Protein AF-A0A929F8R6-F1 (afdb_monomer_lite)

Sequence (87 aa):
MFESVNKHIKYYYLFKKELKDFEDTVTYLSTSVPDYNNKPHDRLYGLTPNEVLNGIIPVKDNYQQDMIEARKNRIKQNRLRECCENK

Structure (mmCIF, N/CA/C/O backbone):
data_AF-A0A929F8R6-F1
#
_entry.id   AF-A0A929F8R6-F1
#
loop_
_atom_site.group_PDB
_atom_site.id
_atom_site.type_symbol
_atom_site.label_atom_id
_atom_site.label_alt_id
_atom_site.label_comp_id
_atom_site.label_asym_id
_atom_site.label_entity_id
_atom_site.label_seq_id
_atom_site.pdbx_PDB_ins_code
_atom_site.Cartn_x
_atom_site.Cartn_y
_atom_site.Cartn_z
_atom_site.occupancy
_atom_site.B_iso_or_equiv
_atom_site.auth_seq_id
_atom_site.auth_comp_id
_atom_site.auth_asym_id
_atom_site.auth_atom_id
_atom_site.pdbx_PDB_model_num
ATOM 1 N N . MET A 1 1 ? 9.294 -10.350 11.201 1.00 63.75 1 MET A N 1
ATOM 2 C CA . MET A 1 1 ? 9.390 -8.965 11.725 1.00 63.75 1 MET A CA 1
ATOM 3 C C . MET A 1 1 ? 8.030 -8.270 11.612 1.00 63.75 1 MET A C 1
ATOM 5 O O . MET A 1 1 ? 7.818 -7.447 10.730 1.00 63.75 1 MET A O 1
ATOM 9 N N . PHE A 1 2 ? 7.085 -8.634 12.483 1.00 83.81 2 PHE A N 1
ATOM 10 C CA . PHE A 1 2 ? 5.716 -8.087 12.498 1.00 83.81 2 PHE A CA 1
ATOM 11 C C . PHE A 1 2 ? 5.682 -6.607 12.927 1.00 83.81 2 PHE A C 1
ATOM 13 O O . PHE A 1 2 ? 4.846 -5.832 12.474 1.00 83.81 2 PHE A O 1
ATOM 20 N N . GLU A 1 3 ? 6.659 -6.185 13.733 1.00 92.19 3 GLU A N 1
ATOM 21 C CA . GLU A 1 3 ? 6.788 -4.811 14.227 1.00 92.19 3 GLU A CA 1
ATOM 22 C C . GLU A 1 3 ? 6.912 -3.777 13.101 1.00 92.19 3 GLU A C 1
ATOM 24 O O . GLU A 1 3 ? 6.311 -2.706 13.173 1.00 92.19 3 GLU A O 1
ATOM 29 N N . SER A 1 4 ? 7.637 -4.106 12.024 1.00 89.69 4 SER A N 1
ATOM 30 C CA . SER A 1 4 ? 7.780 -3.216 10.863 1.00 89.69 4 SER A CA 1
ATOM 31 C C . SER A 1 4 ? 6.437 -2.969 10.172 1.00 89.69 4 SER A C 1
ATOM 33 O O . SER A 1 4 ? 6.181 -1.851 9.723 1.00 89.69 4 SER A O 1
ATOM 35 N N . VAL A 1 5 ? 5.588 -3.995 10.077 1.00 90.75 5 VAL A N 1
ATOM 36 C CA . VAL A 1 5 ? 4.252 -3.890 9.472 1.00 90.75 5 VAL A CA 1
ATOM 37 C C . VAL A 1 5 ? 3.331 -3.095 10.394 1.00 90.75 5 VAL A C 1
ATOM 39 O O . VAL A 1 5 ? 2.708 -2.134 9.951 1.00 90.75 5 VAL A O 1
ATOM 42 N N . ASN A 1 6 ? 3.347 -3.384 11.699 1.00 93.56 6 ASN A N 1
ATOM 43 C CA . ASN A 1 6 ? 2.585 -2.623 12.693 1.00 93.56 6 ASN A CA 1
ATOM 44 C C . ASN A 1 6 ? 2.949 -1.135 12.682 1.00 93.56 6 ASN A C 1
ATOM 46 O O . ASN A 1 6 ? 2.068 -0.280 12.779 1.00 93.56 6 ASN A O 1
ATOM 50 N N . LYS A 1 7 ? 4.237 -0.805 12.525 1.00 94.38 7 LYS A N 1
ATOM 51 C CA . LYS A 1 7 ? 4.681 0.581 12.355 1.00 94.38 7 LYS A CA 1
ATOM 52 C C . LYS A 1 7 ? 4.075 1.199 11.093 1.00 94.38 7 LYS A C 1
ATOM 54 O O . LYS A 1 7 ? 3.559 2.307 11.163 1.00 94.38 7 LYS A O 1
ATOM 59 N N . HIS A 1 8 ? 4.069 0.497 9.961 1.00 92.94 8 HIS A N 1
ATOM 60 C CA . HIS A 1 8 ? 3.443 1.027 8.747 1.00 92.94 8 HIS A CA 1
ATOM 61 C C . HIS A 1 8 ? 1.946 1.291 8.938 1.00 92.94 8 HIS A C 1
ATOM 63 O O . HIS A 1 8 ? 1.494 2.396 8.651 1.00 92.94 8 HIS A O 1
ATOM 69 N N . ILE A 1 9 ? 1.197 0.333 9.486 1.00 95.00 9 ILE A N 1
ATOM 70 C CA . ILE A 1 9 ? -0.243 0.497 9.727 1.00 95.00 9 ILE A CA 1
ATOM 71 C C . ILE A 1 9 ? -0.518 1.699 10.641 1.00 95.00 9 ILE A C 1
ATOM 73 O O . ILE A 1 9 ? -1.351 2.545 10.318 1.00 95.00 9 ILE A O 1
ATOM 77 N N . LYS A 1 10 ? 0.235 1.843 11.739 1.00 94.94 10 LYS A N 1
ATOM 78 C CA . LYS A 1 10 ? 0.085 2.982 12.657 1.00 94.94 10 LYS A CA 1
ATOM 79 C C . LYS A 1 10 ? 0.330 4.323 11.965 1.00 94.94 10 LYS A C 1
ATOM 81 O O . LYS A 1 10 ? -0.533 5.192 11.996 1.00 94.94 10 LYS A O 1
ATOM 86 N N . TYR A 1 11 ? 1.486 4.489 11.325 1.00 95.94 11 TYR A N 1
ATOM 87 C CA . TYR A 1 11 ? 1.906 5.788 10.792 1.00 95.94 11 TYR A CA 1
ATOM 88 C C . TYR A 1 11 ? 1.189 6.176 9.495 1.00 95.94 11 TYR A C 1
ATOM 90 O O . TYR A 1 11 ? 0.893 7.350 9.283 1.00 95.94 11 TYR A O 1
ATOM 98 N N . TYR A 1 12 ? 0.916 5.216 8.610 1.00 94.25 12 TYR A N 1
ATOM 99 C CA . TYR A 1 12 ? 0.312 5.522 7.314 1.00 94.25 12 TYR A CA 1
ATOM 100 C C . TYR A 1 12 ? -1.214 5.555 7.339 1.00 94.25 12 TYR A C 1
ATOM 102 O O . TYR A 1 12 ? -1.774 6.199 6.449 1.00 94.25 12 TYR A O 1
ATOM 110 N N . TYR A 1 13 ? -1.851 4.931 8.337 1.00 95.25 13 TYR A N 1
ATOM 111 C CA . TYR A 1 13 ? -3.307 4.854 8.457 1.00 95.25 13 TYR A CA 1
ATOM 112 C C . TYR A 1 13 ? -3.795 5.440 9.779 1.00 95.25 13 TYR A C 1
ATOM 114 O O . TYR A 1 13 ? -4.396 6.513 9.762 1.00 95.25 13 TYR A O 1
ATOM 122 N N . LEU A 1 14 ? -3.540 4.770 10.911 1.00 95.06 14 LEU A N 1
ATOM 123 C CA . LEU A 1 14 ? -4.211 5.079 12.184 1.00 95.06 14 LEU A CA 1
ATOM 124 C C . LEU A 1 14 ? -3.945 6.506 12.673 1.00 95.06 14 LEU A C 1
ATOM 126 O O . LEU A 1 14 ? -4.871 7.193 13.073 1.00 95.06 14 LEU A O 1
ATOM 130 N N . PHE A 1 15 ? -2.706 6.988 12.586 1.00 94.81 15 PHE A N 1
ATOM 131 C CA . PHE A 1 15 ? -2.338 8.327 13.063 1.00 94.81 15 PHE A CA 1
ATOM 132 C C . PHE A 1 15 ? -2.756 9.465 12.125 1.00 94.81 15 PHE A C 1
ATOM 134 O O . PHE A 1 15 ? -2.571 10.629 12.467 1.00 94.81 15 PHE A O 1
ATOM 141 N N . LYS A 1 16 ? -3.311 9.158 10.947 1.00 92.31 16 LYS A N 1
ATOM 142 C CA . LYS A 1 16 ? -3.823 10.173 10.013 1.00 92.31 16 LYS A CA 1
ATOM 143 C C . LYS A 1 16 ? -5.291 10.513 10.233 1.00 92.31 16 LYS A C 1
ATOM 145 O O . LYS A 1 16 ? -5.796 11.426 9.585 1.00 92.31 16 LYS A O 1
ATOM 150 N N . LYS A 1 17 ? -5.978 9.763 11.091 1.00 91.38 17 LYS A N 1
ATOM 151 C CA . LYS A 1 17 ? -7.400 9.924 11.360 1.00 91.38 17 LYS A CA 1
ATOM 152 C C . LYS A 1 17 ? -7.606 10.063 12.861 1.00 91.38 17 LYS A C 1
ATOM 154 O O . LYS A 1 17 ? -6.966 9.371 13.646 1.00 91.38 17 LYS A O 1
ATOM 159 N N . GLU A 1 18 ? -8.504 10.954 13.251 1.00 94.81 18 GLU A N 1
ATOM 160 C CA . GLU A 1 18 ? -8.993 10.987 14.623 1.00 94.81 18 GLU A CA 1
ATOM 161 C C . GLU A 1 18 ? -9.934 9.794 14.827 1.00 94.81 18 GLU A C 1
ATOM 163 O O . GLU A 1 18 ? -10.960 9.691 14.152 1.00 94.81 18 GLU A O 1
ATOM 168 N N . LEU A 1 19 ? -9.538 8.870 15.704 1.00 95.25 19 LEU A N 1
ATOM 169 C CA . LEU A 1 19 ? -10.302 7.674 16.052 1.00 95.25 19 LEU A CA 1
ATOM 170 C C . LEU A 1 19 ? -10.859 7.861 17.458 1.00 95.25 19 LEU A C 1
ATOM 172 O O . LEU A 1 19 ? -10.096 8.087 18.398 1.00 95.25 19 LEU A O 1
ATOM 176 N N . LYS A 1 20 ? -12.184 7.810 17.591 1.00 93.94 20 LYS A N 1
ATOM 177 C CA . LYS A 1 20 ? -12.862 8.211 18.837 1.00 93.94 20 LYS A CA 1
ATOM 178 C C . LYS A 1 20 ? -12.799 7.145 19.919 1.00 93.94 20 LYS A C 1
ATOM 180 O O . LYS A 1 20 ? -12.681 7.460 21.099 1.00 93.94 20 LYS A O 1
ATOM 185 N N . ASP A 1 21 ? -12.896 5.891 19.505 1.00 95.44 21 ASP A N 1
ATOM 186 C CA . ASP A 1 21 ? -12.948 4.746 20.394 1.00 95.44 21 ASP A CA 1
ATOM 187 C C . ASP A 1 21 ? -12.347 3.497 19.730 1.00 95.44 21 ASP A C 1
ATOM 189 O O . ASP A 1 21 ? -11.789 3.517 18.623 1.00 95.44 21 ASP A O 1
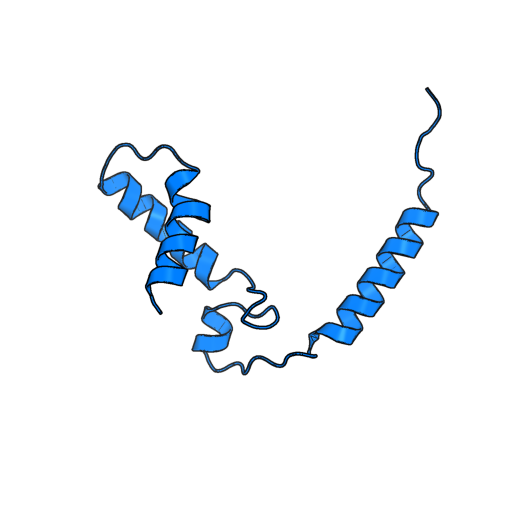ATOM 193 N N . PHE A 1 22 ? -12.409 2.393 20.468 1.00 95.88 22 PHE A N 1
ATOM 194 C CA . PHE A 1 22 ? -11.915 1.110 20.000 1.00 95.88 22 PHE A CA 1
ATOM 195 C C . PHE A 1 22 ? -12.676 0.609 18.764 1.00 95.88 22 PHE A C 1
ATOM 197 O O . PHE A 1 22 ? -12.050 0.074 17.851 1.00 95.88 22 PHE A O 1
ATOM 204 N N . GLU A 1 23 ? -13.989 0.825 18.691 1.00 97.06 23 GLU A N 1
ATOM 205 C CA . GLU A 1 23 ? -14.820 0.326 17.593 1.00 97.06 23 GLU A CA 1
ATOM 206 C C . GLU A 1 23 ? -14.530 1.069 16.282 1.00 97.06 23 GLU A C 1
ATOM 208 O O . GLU A 1 23 ? -14.418 0.455 15.219 1.00 97.06 23 GLU A O 1
ATOM 213 N N . ASP A 1 24 ? -14.296 2.381 16.351 1.00 95.56 24 ASP A N 1
ATOM 214 C CA . ASP A 1 24 ? -13.831 3.183 15.215 1.00 95.56 24 ASP A CA 1
ATOM 215 C C . ASP A 1 24 ? -12.450 2.708 14.736 1.00 95.56 24 ASP A C 1
ATOM 217 O O . ASP A 1 24 ? -12.189 2.608 13.536 1.00 95.56 24 ASP A O 1
ATOM 221 N N . THR A 1 25 ? -11.576 2.305 15.665 1.00 95.69 25 THR A N 1
ATOM 222 C CA . THR A 1 25 ? -10.275 1.710 15.320 1.00 95.69 25 THR A CA 1
ATOM 223 C C . THR A 1 25 ? -10.440 0.378 14.588 1.00 95.69 25 THR A C 1
ATOM 225 O O . THR A 1 25 ? -9.795 0.169 13.559 1.00 95.69 25 THR A O 1
ATOM 228 N N . VAL A 1 26 ? -11.307 -0.514 15.075 1.00 96.81 26 VAL A N 1
ATOM 229 C CA . VAL A 1 26 ? -11.606 -1.805 14.429 1.00 96.81 26 VAL A CA 1
ATOM 230 C C . VAL A 1 26 ? -12.196 -1.585 13.037 1.00 96.81 26 VAL A C 1
ATOM 232 O O . VAL A 1 26 ? -11.708 -2.150 12.054 1.00 96.81 26 VAL A O 1
ATOM 235 N N . THR A 1 27 ? -13.181 -0.694 12.933 1.00 96.50 27 THR A N 1
ATOM 236 C CA . THR A 1 27 ? -13.830 -0.331 11.670 1.00 96.50 27 THR A CA 1
ATOM 237 C C . THR A 1 27 ? -12.811 0.221 10.679 1.00 96.50 27 THR A C 1
ATOM 239 O O . THR A 1 27 ? -12.741 -0.215 9.528 1.00 96.50 27 THR A O 1
ATOM 242 N N . TYR A 1 28 ? -11.952 1.140 11.111 1.00 96.50 28 TYR A N 1
ATOM 243 C CA . TYR A 1 28 ? -10.952 1.726 10.231 1.00 96.50 28 TYR A CA 1
ATOM 244 C C . TYR A 1 28 ? -9.846 0.735 9.840 1.00 96.50 28 TYR A C 1
ATOM 246 O O . TYR A 1 28 ? -9.388 0.739 8.694 1.00 96.50 28 TYR A O 1
ATOM 254 N N . LEU A 1 29 ? -9.453 -0.177 10.731 1.00 96.12 29 LEU A N 1
ATOM 255 C CA . LEU A 1 29 ? -8.529 -1.262 10.394 1.00 96.12 29 LEU A CA 1
ATOM 256 C C . LEU A 1 29 ? -9.106 -2.216 9.345 1.00 96.12 29 LEU A C 1
ATOM 258 O O . LEU A 1 29 ? -8.355 -2.650 8.469 1.00 96.12 29 LEU A O 1
ATOM 262 N N . SER A 1 30 ? -10.416 -2.486 9.375 1.00 96.81 30 SER A N 1
ATOM 263 C CA . SER A 1 30 ? -11.077 -3.365 8.396 1.00 96.81 30 SER A CA 1
ATOM 264 C C . SER A 1 30 ? -10.928 -2.883 6.947 1.00 96.81 30 SER A C 1
ATOM 266 O O . SER A 1 30 ? -10.938 -3.696 6.028 1.00 96.81 30 SER A O 1
ATOM 268 N N . THR A 1 31 ? -10.713 -1.579 6.741 1.00 95.69 31 THR A N 1
ATOM 269 C CA . THR A 1 31 ? -10.441 -0.983 5.421 1.00 95.69 31 THR A CA 1
ATOM 270 C C . THR A 1 31 ? -8.947 -0.743 5.180 1.00 95.69 31 THR A C 1
ATOM 272 O O . THR A 1 31 ? -8.451 -0.959 4.075 1.00 95.69 31 THR A O 1
ATOM 275 N N . SER A 1 32 ? -8.200 -0.369 6.222 1.00 95.69 32 SER A N 1
ATOM 276 C CA . SER A 1 32 ? -6.765 -0.066 6.133 1.00 95.69 32 SER A CA 1
ATOM 277 C C . SER A 1 32 ? -5.906 -1.294 5.822 1.00 95.69 32 SER A C 1
ATOM 279 O O . SER A 1 32 ? -4.937 -1.196 5.072 1.00 95.69 32 SER A O 1
ATOM 281 N N . VAL A 1 33 ? -6.243 -2.458 6.391 1.00 95.88 33 VAL A N 1
ATOM 282 C CA . VAL A 1 33 ? -5.487 -3.700 6.168 1.00 95.88 33 VAL A CA 1
ATOM 283 C C . VAL A 1 33 ? -5.615 -4.179 4.715 1.00 95.88 33 VAL A C 1
ATOM 285 O O . VAL A 1 33 ? -4.576 -4.424 4.096 1.00 95.88 33 VAL A O 1
ATOM 288 N N . PRO A 1 34 ? -6.823 -4.255 4.117 1.00 97.00 34 PRO A N 1
ATOM 289 C CA . PRO A 1 34 ? -6.956 -4.516 2.688 1.00 97.00 34 PRO A CA 1
ATOM 290 C C . PRO A 1 34 ? -6.220 -3.504 1.806 1.00 97.00 34 PRO A C 1
ATOM 292 O O . PRO A 1 34 ? -5.566 -3.926 0.857 1.00 97.00 34 PRO A O 1
ATOM 295 N N . ASP A 1 35 ? -6.265 -2.199 2.106 1.00 96.38 35 ASP A N 1
ATOM 296 C CA . ASP A 1 35 ? -5.506 -1.204 1.326 1.00 96.38 35 ASP A CA 1
ATOM 297 C C . ASP A 1 35 ? -3.998 -1.478 1.388 1.00 96.38 35 ASP A C 1
ATOM 299 O O . ASP A 1 35 ? -3.330 -1.530 0.358 1.00 96.38 35 ASP A O 1
ATOM 303 N N . TYR A 1 36 ? -3.457 -1.726 2.584 1.00 95.88 36 TYR A N 1
ATOM 304 C CA . TYR A 1 36 ? -2.038 -2.037 2.763 1.00 95.88 36 TYR A CA 1
ATOM 305 C C . TYR A 1 36 ? -1.612 -3.292 1.986 1.00 95.88 36 TYR A C 1
ATOM 307 O O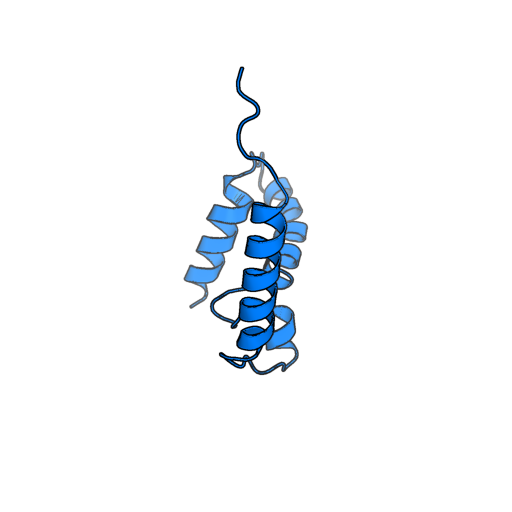 . TYR A 1 36 ? -0.565 -3.288 1.331 1.00 95.88 36 TYR A O 1
ATOM 315 N N . ASN A 1 37 ? -2.431 -4.347 2.039 1.00 96.19 37 ASN A N 1
ATOM 316 C CA . ASN A 1 37 ? -2.156 -5.635 1.398 1.00 96.19 37 ASN A CA 1
ATOM 317 C C . ASN A 1 37 ? -2.326 -5.619 -0.128 1.00 96.19 37 ASN A C 1
ATOM 319 O O . ASN A 1 37 ? -1.794 -6.506 -0.793 1.00 96.19 37 ASN A O 1
ATOM 323 N N . ASN A 1 38 ? -3.034 -4.628 -0.678 1.00 96.81 38 ASN A N 1
ATOM 324 C CA . ASN A 1 38 ? -3.220 -4.435 -2.122 1.00 96.81 38 ASN A CA 1
ATOM 325 C C . ASN A 1 38 ? -2.406 -3.258 -2.684 1.00 96.81 38 ASN A C 1
ATOM 327 O O . ASN A 1 38 ? -2.468 -2.971 -3.877 1.00 96.81 38 ASN A O 1
ATOM 331 N N . LYS A 1 39 ? -1.634 -2.562 -1.846 1.00 94.00 39 LYS A N 1
ATOM 332 C CA . LYS A 1 39 ? -0.723 -1.503 -2.280 1.00 94.00 39 LYS A CA 1
ATOM 333 C C . LYS A 1 39 ? 0.634 -2.104 -2.667 1.00 94.00 39 LYS A C 1
ATOM 335 O O . LYS A 1 39 ? 1.135 -2.942 -1.923 1.00 94.00 39 LYS A O 1
ATOM 340 N N . PRO A 1 40 ? 1.251 -1.681 -3.785 1.00 92.88 40 PRO A N 1
ATOM 341 C CA . PRO A 1 40 ? 2.622 -2.048 -4.144 1.00 92.88 40 PRO A CA 1
ATOM 342 C C . PRO A 1 40 ? 3.659 -1.620 -3.101 1.00 92.88 40 PRO A C 1
ATOM 344 O O . PRO A 1 40 ? 3.607 -0.493 -2.599 1.00 92.88 40 PRO A O 1
ATOM 347 N N . HIS A 1 41 ? 4.642 -2.480 -2.812 1.00 90.81 41 HIS A N 1
ATOM 348 C CA . HIS A 1 41 ? 5.762 -2.165 -1.914 1.00 90.81 41 HIS A CA 1
ATOM 349 C C . HIS A 1 41 ? 7.093 -2.255 -2.645 1.00 90.81 41 HIS A C 1
ATOM 351 O O . HIS A 1 41 ? 7.393 -3.242 -3.310 1.00 90.81 41 HIS A O 1
ATOM 357 N N . ASP A 1 42 ? 7.949 -1.264 -2.417 1.00 87.19 42 ASP A N 1
ATOM 358 C CA . ASP A 1 42 ? 9.315 -1.233 -2.953 1.00 87.19 42 ASP A CA 1
ATOM 359 C C . ASP A 1 42 ? 10.146 -2.455 -2.512 1.00 87.19 42 ASP A C 1
ATOM 361 O O . ASP A 1 42 ? 10.837 -3.083 -3.309 1.00 87.19 42 ASP A O 1
ATOM 365 N N . ARG A 1 43 ? 9.974 -2.890 -1.256 1.00 87.94 43 ARG A N 1
ATOM 366 C CA . ARG A 1 43 ? 10.619 -4.102 -0.712 1.00 87.94 43 ARG A CA 1
ATOM 367 C C . ARG A 1 43 ? 10.191 -5.397 -1.406 1.00 87.94 43 ARG A C 1
ATOM 369 O O . ARG A 1 43 ? 10.878 -6.402 -1.266 1.00 87.94 43 ARG A O 1
ATOM 376 N N . LEU A 1 44 ? 9.056 -5.373 -2.101 1.00 91.25 44 LEU A N 1
ATOM 377 C CA . LEU A 1 44 ? 8.521 -6.479 -2.893 1.00 91.25 44 LEU A CA 1
ATOM 378 C C . LEU A 1 44 ? 8.689 -6.206 -4.396 1.00 91.25 44 LEU A C 1
ATOM 380 O O . LEU A 1 44 ? 7.962 -6.761 -5.213 1.00 91.25 44 LEU A O 1
ATOM 384 N N . TYR A 1 45 ? 9.624 -5.321 -4.756 1.00 89.81 45 TYR A N 1
ATOM 385 C CA . TYR A 1 45 ? 9.913 -4.903 -6.127 1.00 89.81 45 TYR A CA 1
ATOM 386 C C . TYR A 1 45 ? 8.680 -4.411 -6.885 1.00 89.81 45 TYR A C 1
ATOM 388 O O . TYR A 1 45 ? 8.553 -4.664 -8.072 1.00 89.81 45 TYR A O 1
ATOM 396 N N . GLY A 1 46 ? 7.764 -3.718 -6.206 1.00 88.12 46 GLY A N 1
ATOM 397 C CA . GLY A 1 46 ? 6.536 -3.206 -6.816 1.00 88.12 46 GLY A CA 1
ATOM 398 C C . GLY A 1 46 ? 5.357 -4.179 -6.790 1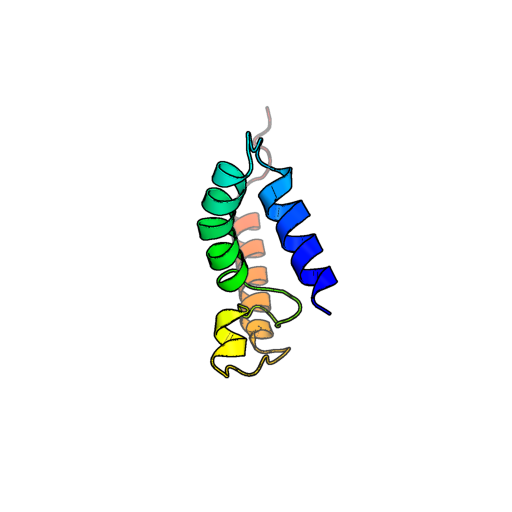.00 88.12 46 GLY A C 1
ATOM 399 O O . GLY A 1 46 ? 4.288 -3.818 -7.266 1.00 88.12 46 GLY A O 1
ATOM 400 N N . LEU A 1 47 ? 5.508 -5.369 -6.203 1.00 92.38 47 LEU A N 1
ATOM 401 C CA . LEU A 1 47 ? 4.378 -6.250 -5.909 1.00 92.38 47 LEU A CA 1
ATOM 402 C C . LEU A 1 47 ? 3.672 -5.851 -4.609 1.00 92.38 47 LEU A C 1
ATOM 404 O O . LEU A 1 47 ? 4.233 -5.205 -3.715 1.00 92.38 47 LEU A O 1
ATOM 408 N N . THR A 1 48 ? 2.422 -6.264 -4.500 1.00 95.38 48 THR A N 1
ATOM 409 C CA . THR A 1 48 ? 1.596 -6.165 -3.301 1.00 95.38 48 THR A CA 1
ATOM 410 C C . THR A 1 48 ? 1.853 -7.352 -2.360 1.00 95.38 48 THR A C 1
ATOM 412 O O . THR A 1 48 ? 2.265 -8.430 -2.804 1.00 95.38 48 THR A O 1
ATOM 415 N N . PRO A 1 49 ? 1.591 -7.215 -1.046 1.00 95.31 49 PRO A N 1
ATOM 416 C CA . PRO A 1 49 ? 1.693 -8.327 -0.110 1.00 95.31 49 PRO A CA 1
ATOM 417 C C . PRO A 1 49 ? 0.810 -9.513 -0.506 1.00 95.31 49 PRO A C 1
ATOM 419 O O . PRO A 1 49 ? 1.248 -10.653 -0.375 1.00 95.31 49 PRO A O 1
ATOM 422 N N . ASN A 1 50 ? -0.395 -9.257 -1.030 1.00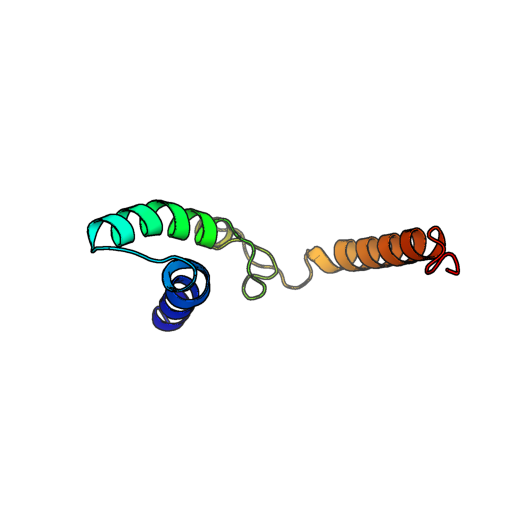 97.44 50 ASN A N 1
ATOM 423 C CA . ASN A 1 50 ? -1.301 -10.307 -1.496 1.00 97.44 50 ASN A CA 1
ATOM 424 C C . ASN A 1 50 ? -0.746 -11.074 -2.701 1.00 97.44 50 ASN A C 1
ATOM 426 O O . ASN A 1 50 ? -0.857 -12.293 -2.744 1.00 97.44 50 ASN A O 1
ATOM 430 N N .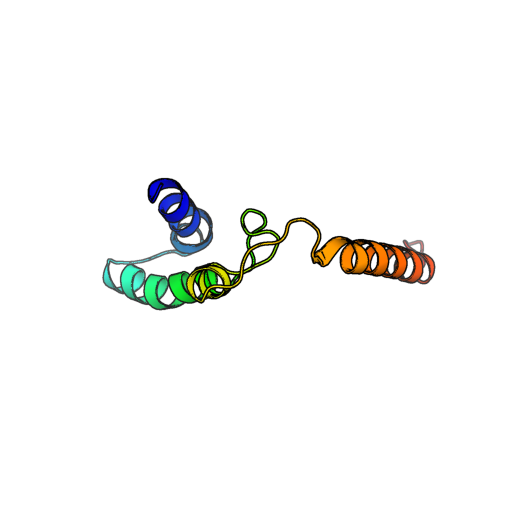 GLU A 1 51 ? -0.128 -10.398 -3.668 1.00 95.56 51 GLU A N 1
ATOM 431 C CA . GLU A 1 51 ? 0.488 -11.059 -4.828 1.00 95.56 51 GLU A CA 1
ATOM 432 C C . GLU A 1 51 ? 1.603 -12.017 -4.411 1.00 95.56 51 GLU A C 1
ATOM 434 O O . GLU A 1 51 ? 1.646 -13.162 -4.863 1.00 95.56 51 GLU A O 1
ATOM 439 N N . VAL A 1 52 ? 2.468 -11.576 -3.497 1.00 94.62 52 VAL A N 1
ATOM 440 C CA . VAL A 1 52 ? 3.556 -12.411 -2.977 1.00 94.62 52 VAL A CA 1
ATOM 441 C C . VAL A 1 52 ? 3.011 -13.563 -2.135 1.00 94.62 52 VAL A C 1
ATOM 443 O O . VAL A 1 52 ? 3.470 -14.695 -2.275 1.00 94.62 52 VAL A O 1
ATOM 446 N N . LEU A 1 53 ? 1.997 -13.306 -1.303 1.00 95.38 53 LEU A N 1
ATOM 447 C CA . LEU A 1 53 ? 1.317 -14.340 -0.520 1.00 95.38 53 LEU A CA 1
ATOM 448 C C . LEU A 1 53 ? 0.677 -15.411 -1.417 1.00 95.38 53 LEU A C 1
ATOM 450 O O . LEU A 1 53 ? 0.711 -16.590 -1.076 1.00 95.38 53 LEU A O 1
ATOM 454 N N . ASN A 1 54 ? 0.148 -15.011 -2.575 1.00 97.06 54 ASN A N 1
ATOM 455 C CA . ASN A 1 54 ? -0.444 -15.900 -3.574 1.00 97.06 54 ASN A CA 1
ATOM 456 C C . ASN A 1 54 ? 0.595 -16.597 -4.477 1.00 97.06 54 ASN A C 1
ATOM 458 O O . ASN A 1 54 ? 0.216 -17.306 -5.408 1.00 97.06 54 ASN A O 1
ATOM 462 N N . GLY A 1 55 ? 1.894 -16.431 -4.207 1.00 94.94 55 GLY A N 1
ATOM 463 C CA . GLY A 1 55 ? 2.968 -17.191 -4.848 1.00 94.94 55 GLY A CA 1
ATOM 464 C C . GLY A 1 55 ? 3.690 -16.480 -5.991 1.00 94.94 55 GLY A C 1
ATOM 465 O O . GLY A 1 55 ? 4.555 -17.090 -6.621 1.00 94.94 55 GLY A O 1
ATOM 466 N N . ILE A 1 56 ? 3.395 -15.204 -6.264 1.00 93.94 56 ILE A N 1
ATOM 467 C CA . ILE A 1 56 ? 4.177 -14.431 -7.235 1.00 93.94 56 ILE A CA 1
ATOM 468 C C . ILE A 1 56 ? 5.559 -14.153 -6.640 1.00 93.94 56 ILE A C 1
ATOM 470 O O . ILE A 1 56 ? 5.691 -13.560 -5.569 1.00 93.94 56 ILE A O 1
ATOM 474 N N . ILE A 1 57 ? 6.603 -14.579 -7.350 1.00 90.75 57 ILE A N 1
ATOM 475 C CA . ILE A 1 57 ? 7.987 -14.398 -6.917 1.00 90.75 57 ILE A CA 1
ATOM 476 C C . ILE A 1 57 ? 8.441 -12.977 -7.289 1.00 90.75 57 ILE A C 1
ATOM 478 O O . ILE A 1 57 ? 8.427 -12.631 -8.472 1.00 90.75 57 ILE A O 1
ATOM 482 N N . PRO A 1 58 ? 8.873 -12.152 -6.318 1.00 85.50 58 PRO A N 1
ATOM 483 C CA . PRO A 1 58 ? 9.396 -10.822 -6.599 1.00 85.50 58 PRO A CA 1
ATOM 484 C C . PRO A 1 58 ? 10.681 -10.901 -7.430 1.00 85.50 58 PRO A C 1
ATOM 486 O O . PRO A 1 58 ? 11.680 -11.469 -6.988 1.00 85.50 58 PRO A O 1
ATOM 489 N N . VAL A 1 59 ? 10.681 -10.289 -8.614 1.00 85.62 59 VAL A N 1
ATOM 490 C CA . VAL A 1 59 ? 11.867 -10.182 -9.473 1.00 85.62 59 VAL A CA 1
ATOM 491 C C . VAL A 1 59 ? 12.298 -8.724 -9.529 1.00 85.62 59 VAL A C 1
ATOM 493 O O . VAL A 1 59 ? 11.538 -7.846 -9.933 1.00 85.62 59 VAL A O 1
ATOM 496 N N . LYS A 1 60 ? 13.545 -8.478 -9.127 1.00 77.31 60 LYS A N 1
ATOM 497 C CA . LYS A 1 60 ? 14.112 -7.137 -8.943 1.00 77.31 60 LYS A CA 1
ATOM 498 C C . LYS A 1 60 ? 14.051 -6.257 -10.194 1.00 77.31 60 LYS A C 1
ATOM 500 O O . LYS A 1 60 ? 13.840 -5.054 -10.076 1.00 77.31 60 LYS A O 1
ATOM 505 N N . ASP A 1 61 ? 14.196 -6.861 -11.369 1.00 79.50 61 ASP A N 1
ATOM 506 C CA . ASP A 1 61 ? 14.325 -6.134 -12.634 1.00 79.50 61 ASP A CA 1
ATOM 507 C C . ASP A 1 61 ? 13.051 -6.175 -13.498 1.00 79.50 61 ASP A C 1
ATOM 509 O O . ASP A 1 61 ? 13.075 -5.713 -14.638 1.00 79.50 61 ASP A O 1
ATOM 513 N N . ASN A 1 62 ? 11.920 -6.665 -12.965 1.00 74.06 62 ASN A N 1
ATOM 514 C CA . ASN A 1 62 ? 10.681 -6.837 -13.742 1.00 74.06 62 ASN A CA 1
ATOM 515 C C . ASN A 1 62 ? 10.170 -5.542 -14.385 1.00 74.06 62 ASN A C 1
ATOM 517 O O . ASN A 1 62 ? 9.607 -5.585 -15.472 1.00 74.06 62 ASN A O 1
ATOM 521 N N . TYR A 1 63 ? 10.402 -4.397 -13.743 1.00 76.38 63 TYR A N 1
ATOM 522 C CA . TYR A 1 63 ? 9.876 -3.102 -14.184 1.00 76.38 63 TYR A CA 1
ATOM 523 C C . TYR A 1 63 ? 10.949 -2.183 -14.775 1.00 76.38 63 TYR A C 1
ATOM 525 O O . TYR A 1 63 ? 10.712 -0.992 -14.974 1.00 76.38 63 TYR A O 1
ATOM 533 N N . GLN A 1 64 ? 12.163 -2.685 -15.036 1.00 82.31 64 GLN A N 1
ATOM 534 C CA . GLN A 1 64 ? 13.268 -1.831 -15.482 1.00 82.31 64 GLN A CA 1
ATOM 535 C C . GLN A 1 64 ? 12.965 -1.147 -16.822 1.00 82.31 64 GLN A C 1
ATOM 537 O O . GLN A 1 64 ? 13.228 0.048 -16.976 1.00 82.31 64 GLN A O 1
ATOM 542 N N . GLN A 1 65 ? 12.385 -1.882 -17.774 1.00 86.25 65 GLN A N 1
ATOM 543 C CA . GLN A 1 65 ? 12.016 -1.333 -19.080 1.00 86.25 65 GLN A CA 1
ATOM 544 C C . GLN A 1 65 ? 10.880 -0.318 -18.958 1.00 86.25 65 GLN A C 1
ATOM 546 O O . GLN A 1 65 ? 11.009 0.795 -19.472 1.00 86.25 65 GLN A O 1
ATOM 551 N N . ASP A 1 66 ? 9.847 -0.640 -18.180 1.00 85.25 66 ASP A N 1
ATOM 552 C CA . ASP A 1 66 ? 8.717 0.256 -17.925 1.00 85.25 66 ASP A CA 1
ATOM 553 C C . ASP A 1 66 ? 9.177 1.565 -17.273 1.00 85.25 66 ASP A C 1
ATOM 555 O O . ASP A 1 66 ? 8.749 2.652 -17.662 1.00 85.25 66 ASP A O 1
ATOM 559 N N . MET A 1 67 ? 10.122 1.500 -16.329 1.00 84.69 67 MET A N 1
ATOM 560 C CA . MET A 1 67 ? 10.720 2.685 -15.707 1.00 84.69 67 MET A CA 1
ATOM 561 C C . MET A 1 67 ? 11.508 3.536 -16.711 1.00 84.69 67 MET A C 1
ATOM 563 O O . MET A 1 67 ? 11.427 4.771 -16.685 1.00 84.69 67 MET A O 1
ATOM 567 N N . ILE A 1 68 ? 12.270 2.905 -17.610 1.00 91.69 68 ILE A N 1
ATOM 568 C CA . ILE A 1 68 ? 13.000 3.604 -18.676 1.00 91.69 68 ILE A CA 1
ATOM 569 C C . ILE A 1 68 ? 12.014 4.288 -19.630 1.00 91.69 68 ILE A C 1
ATOM 571 O O . ILE A 1 68 ? 12.211 5.455 -19.986 1.00 91.69 68 ILE A O 1
ATOM 575 N N . GLU A 1 69 ? 10.950 3.597 -20.028 1.00 95.31 69 GLU A N 1
ATOM 576 C CA . GLU A 1 69 ? 9.921 4.130 -20.916 1.00 95.31 69 GLU A CA 1
ATOM 577 C C . GLU A 1 69 ? 9.142 5.276 -20.262 1.00 95.31 69 GLU A C 1
ATOM 579 O O . GLU A 1 69 ? 9.052 6.368 -20.831 1.00 95.31 69 GLU A O 1
ATOM 584 N N . ALA A 1 70 ? 8.672 5.093 -19.028 1.00 92.00 70 ALA A N 1
ATOM 585 C CA . ALA A 1 70 ? 7.991 6.127 -18.257 1.00 92.00 70 ALA A CA 1
ATOM 586 C C . ALA A 1 70 ? 8.860 7.385 -18.111 1.00 92.00 70 ALA A C 1
ATOM 588 O O . ALA A 1 70 ? 8.372 8.510 -18.264 1.00 92.00 70 ALA A O 1
ATOM 589 N N . ARG A 1 71 ? 10.175 7.225 -17.901 1.00 93.88 71 ARG A N 1
ATOM 590 C CA . ARG A 1 71 ? 11.122 8.348 -17.874 1.00 93.88 71 ARG A CA 1
ATOM 591 C C . ARG A 1 71 ? 11.197 9.069 -19.220 1.00 93.88 71 ARG A C 1
ATOM 593 O O . ARG A 1 71 ? 11.165 10.303 -19.231 1.00 93.88 71 ARG A O 1
ATOM 600 N N . LYS A 1 72 ? 11.304 8.341 -20.338 1.00 96.06 72 LYS A N 1
ATOM 601 C CA . LYS A 1 72 ? 11.309 8.932 -21.691 1.00 96.06 72 LYS A CA 1
ATOM 602 C C . LYS A 1 72 ? 10.021 9.717 -21.940 1.00 96.06 72 LYS A C 1
ATOM 604 O O . LYS A 1 72 ? 10.087 10.874 -22.361 1.00 96.06 72 LYS A O 1
ATOM 609 N N . ASN A 1 73 ? 8.876 9.129 -21.599 1.00 95.69 73 ASN A N 1
ATOM 610 C CA . ASN A 1 73 ? 7.563 9.749 -21.742 1.00 95.69 73 ASN A CA 1
ATOM 611 C C . ASN A 1 73 ? 7.452 11.022 -20.904 1.00 95.69 73 ASN A C 1
ATOM 613 O O . ASN A 1 73 ? 7.095 12.068 -21.443 1.00 95.69 73 ASN A O 1
ATOM 617 N N . ARG A 1 74 ? 7.862 10.990 -19.632 1.00 93.38 74 ARG A N 1
ATOM 618 C CA . ARG A 1 74 ? 7.883 12.179 -18.768 1.00 93.38 74 ARG A CA 1
ATOM 619 C C . ARG A 1 74 ? 8.714 13.313 -19.367 1.00 93.38 74 ARG A C 1
ATOM 621 O O . ARG A 1 74 ? 8.263 14.451 -19.377 1.00 93.38 74 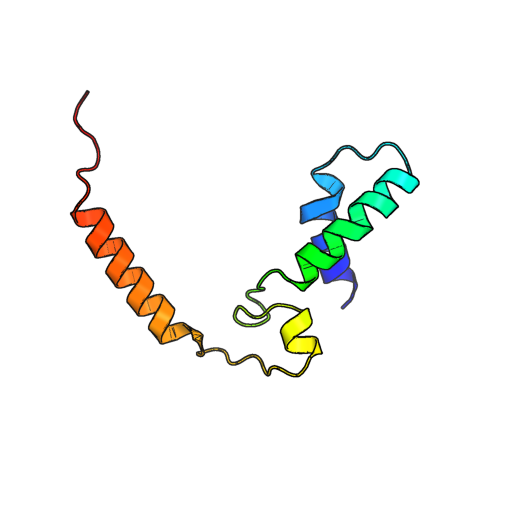ARG A O 1
ATOM 628 N N . ILE A 1 75 ? 9.915 13.031 -19.877 1.00 92.88 75 ILE A N 1
ATOM 629 C CA . ILE A 1 75 ? 10.773 14.061 -20.491 1.00 92.88 75 ILE A CA 1
ATOM 630 C C . ILE A 1 75 ? 10.117 14.639 -21.748 1.00 92.88 75 ILE A C 1
ATOM 632 O O . ILE A 1 75 ? 10.106 15.856 -21.915 1.00 92.88 75 ILE A O 1
ATOM 636 N N . LYS A 1 76 ? 9.552 13.788 -22.614 1.00 93.88 76 LYS A N 1
ATOM 637 C CA . LYS A 1 76 ? 8.832 14.227 -23.816 1.00 93.88 76 LYS A CA 1
ATOM 638 C C . LYS A 1 76 ? 7.663 15.144 -23.450 1.00 93.88 76 LYS A C 1
ATOM 640 O O . LYS A 1 76 ? 7.565 16.231 -24.002 1.00 93.88 76 LYS A O 1
ATOM 645 N N . GLN A 1 77 ? 6.833 14.740 -22.490 1.00 91.12 77 GLN A N 1
ATOM 646 C CA . GLN A 1 77 ? 5.689 15.532 -22.029 1.00 91.12 77 GLN A CA 1
ATOM 647 C C . GLN A 1 77 ? 6.120 16.852 -21.382 1.00 91.12 77 GLN A C 1
ATOM 649 O O . GLN A 1 77 ? 5.549 17.893 -21.681 1.00 91.12 77 GLN A O 1
ATOM 654 N N . ASN A 1 78 ? 7.170 16.838 -20.558 1.00 88.12 78 ASN A N 1
ATOM 655 C CA . ASN A 1 78 ? 7.692 18.053 -19.934 1.00 88.12 78 ASN A CA 1
ATOM 656 C C . ASN A 1 78 ? 8.260 19.047 -20.956 1.00 88.12 78 ASN A C 1
ATOM 658 O O . ASN A 1 78 ? 8.195 20.240 -20.711 1.00 88.12 78 ASN A O 1
ATOM 662 N N . ARG A 1 79 ? 8.806 18.580 -22.087 1.00 86.44 79 ARG A N 1
ATOM 663 C CA . ARG A 1 79 ? 9.284 19.454 -23.176 1.00 86.44 79 ARG A CA 1
ATOM 664 C C . ARG A 1 79 ? 8.155 20.076 -23.996 1.00 86.44 79 ARG A C 1
ATOM 666 O O . ARG A 1 79 ? 8.372 21.111 -24.606 1.00 86.44 79 ARG A O 1
ATOM 673 N N . LEU A 1 80 ? 6.990 19.429 -24.045 1.00 86.31 80 LEU A N 1
ATOM 674 C CA . LEU A 1 80 ? 5.801 19.942 -24.735 1.00 86.31 80 LEU A CA 1
ATOM 675 C C . LEU A 1 80 ? 5.049 20.992 -23.911 1.00 86.31 80 LEU A C 1
ATOM 677 O O . LEU A 1 80 ? 4.186 21.680 -24.445 1.00 86.31 80 LEU A O 1
ATOM 681 N N . ARG A 1 81 ? 5.337 21.085 -22.612 1.00 80.75 81 ARG A N 1
ATOM 682 C CA . ARG A 1 81 ? 4.767 22.098 -21.728 1.00 80.75 81 ARG A CA 1
ATOM 683 C C . ARG A 1 81 ? 5.760 23.246 -21.601 1.00 80.75 81 ARG A C 1
ATOM 685 O O . ARG A 1 81 ? 6.875 23.032 -21.133 1.00 80.75 81 ARG A O 1
ATOM 692 N N . GLU A 1 82 ? 5.352 24.455 -21.965 1.00 73.69 82 GLU A N 1
ATOM 693 C CA . GLU A 1 82 ? 6.073 25.653 -21.536 1.00 73.69 82 GLU A CA 1
ATOM 694 C C . GLU A 1 82 ? 5.856 25.816 -20.028 1.00 73.69 82 GLU A C 1
ATOM 696 O O . GLU A 1 82 ? 4.733 25.967 -19.546 1.00 73.69 82 GLU A O 1
ATOM 701 N N . CYS A 1 83 ? 6.930 25.692 -19.249 1.00 72.38 83 CYS A N 1
ATOM 702 C CA . CYS A 1 83 ? 6.882 26.067 -17.843 1.00 72.38 83 CYS A CA 1
ATOM 703 C C . CYS A 1 83 ? 6.958 27.590 -17.745 1.00 72.38 83 CYS A C 1
ATOM 705 O O . CYS A 1 83 ? 7.852 28.188 -18.336 1.00 72.38 83 CYS A O 1
ATOM 707 N N . CYS A 1 84 ? 6.072 28.165 -16.928 1.00 67.19 84 CYS A N 1
ATOM 708 C CA . CYS A 1 84 ? 5.978 29.597 -16.657 1.00 67.19 84 CYS A CA 1
ATOM 709 C C . CYS A 1 84 ? 5.639 30.422 -17.910 1.00 67.19 84 CYS A C 1
ATOM 711 O O . CYS A 1 84 ? 6.509 31.051 -18.506 1.00 67.19 84 CYS A O 1
ATOM 713 N N . GLU A 1 85 ? 4.350 30.506 -18.250 1.00 60.34 85 GLU A N 1
ATOM 714 C CA . GLU A 1 85 ? 3.863 31.731 -18.887 1.00 60.34 85 GLU A CA 1
ATOM 715 C C . GLU A 1 85 ? 4.148 32.877 -17.909 1.00 60.34 85 GLU A C 1
ATOM 717 O O . GLU A 1 85 ? 3.627 32.899 -16.790 1.00 60.34 85 GLU A O 1
ATOM 722 N N . ASN A 1 86 ? 5.068 33.757 -18.304 1.00 57.81 86 ASN A N 1
ATOM 723 C CA . ASN A 1 86 ? 5.435 34.957 -17.564 1.00 57.81 86 ASN A CA 1
ATOM 724 C C . ASN A 1 86 ? 4.163 35.707 -17.129 1.00 57.81 86 ASN A C 1
ATOM 726 O O . ASN A 1 86 ? 3.393 36.157 -17.980 1.00 57.81 86 ASN A O 1
ATOM 730 N N . LYS A 1 87 ? 3.960 35.838 -15.815 1.00 47.28 87 LYS A N 1
ATOM 731 C CA . LYS A 1 87 ? 3.100 36.870 -15.229 1.00 47.28 87 LYS A CA 1
ATOM 732 C C . LYS A 1 87 ? 3.971 37.985 -14.686 1.00 47.28 87 LYS A C 1
ATOM 734 O O . LYS A 1 87 ? 4.992 37.645 -14.048 1.00 47.28 87 LYS A O 1
#

Foldseek 3Di:
DVVVVVVCLCPVFVVVDDQDDPVSVVVSCVVSVVVQQCAFDVVLCGHGVVCVVVPDHRDNCPCVVVVVVVVVVVVVVVVVDDDDPDD

Secondary structure (DSSP, 8-state):
-HHHHHHHHHHHTGGGS---SHHHHHHHHHHHHHHHHHS--GGGTT--HHHHHTTPPP-TTTTHHHHHHHHHHHHHHHHHS-S----

Radius of gyration: 19.16 Å; chains: 1; bounding box: 29×54×45 Å

pLDDT: mean 89.7, std 9.61, range [47.28, 97.44]